Protein AF-A0A938U9H0-F1 (afdb_monomer)

Secondary structure (DSSP, 8-state):
-HHHHHHHHHHHHHHHHHHHHHHHTPPPP-PPP------TT---HHHHHHH-HHHHHHHHGGGSPBPTTS-SS--TTBTT----BHHHHSTHHHHHTTTSGGGT--BPP--GGGHHHHHHHS-GGGSTT-TT-

Foldseek 3Di:
DVVVVVVVVVVVVVVVVVVVVVVVPDDPDDDPQPADDDDPPDPPVVVVCVRVVPVSVVLVCLVAAADPPPDPPQRARHPVRDFAFVCVVPVCQLVVPPPFQSNVGDTRDGGPVCPVVCVVPGDCSVCVVDPVD

pLDDT: mean 90.68, std 9.74, range [57.91, 98.56]

Structure (mmCIF, N/CA/C/O backbone):
data_AF-A0A938U9H0-F1
#
_entry.id   AF-A0A938U9H0-F1
#
loop_
_atom_site.group_PDB
_atom_site.id
_atom_site.type_symbol
_atom_site.label_atom_id
_atom_site.label_alt_id
_atom_site.label_comp_id
_atom_site.label_asym_id
_atom_site.label_entity_id
_atom_site.label_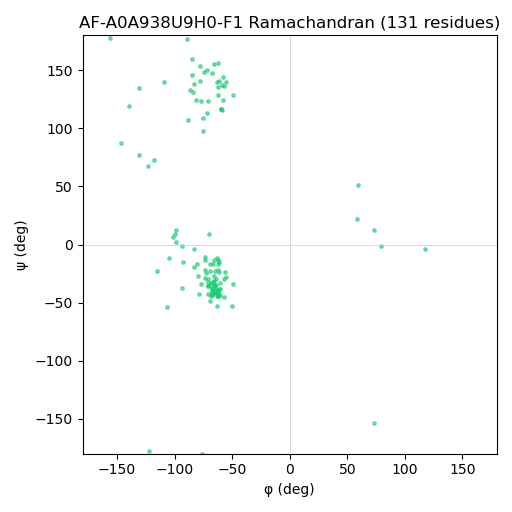seq_id
_atom_site.pdbx_PDB_ins_code
_atom_site.Cartn_x
_atom_site.Cartn_y
_atom_site.Cartn_z
_atom_site.occupancy
_atom_site.B_iso_or_equiv
_atom_site.auth_seq_id
_atom_site.auth_comp_id
_atom_site.auth_asym_id
_atom_site.auth_atom_id
_atom_site.pdbx_PDB_model_num
ATOM 1 N N . MET A 1 1 ? -3.047 19.320 73.720 1.00 57.91 1 MET A N 1
ATOM 2 C CA . MET A 1 1 ? -4.324 18.776 73.197 1.00 57.91 1 MET A CA 1
ATOM 3 C C . MET A 1 1 ? -4.813 19.479 71.927 1.00 57.91 1 MET A C 1
ATOM 5 O O . MET A 1 1 ? -4.917 18.802 70.923 1.00 57.91 1 MET A O 1
ATOM 9 N N . ARG A 1 2 ? -5.035 20.807 71.895 1.00 63.44 2 ARG A N 1
ATOM 10 C CA . ARG A 1 2 ? -5.589 21.520 70.710 1.00 63.44 2 ARG A CA 1
ATOM 11 C C . ARG A 1 2 ? -4.724 21.507 69.426 1.00 63.44 2 ARG A C 1
ATOM 13 O O . ARG A 1 2 ? -5.269 21.589 68.330 1.00 63.44 2 ARG A O 1
ATOM 20 N N . LYS A 1 3 ? -3.388 21.437 69.550 1.00 61.06 3 LYS A N 1
ATOM 21 C CA . LYS A 1 3 ? -2.444 21.400 68.407 1.00 61.06 3 LYS A CA 1
ATOM 22 C C . LYS A 1 3 ? -2.357 20.012 67.756 1.00 61.06 3 LYS A C 1
ATOM 24 O O . LYS A 1 3 ? -2.434 19.924 66.539 1.00 61.06 3 LYS A O 1
ATOM 29 N N . GLU A 1 4 ? -2.305 18.956 68.568 1.00 65.44 4 GLU A N 1
ATOM 30 C CA . GLU A 1 4 ? -2.336 17.545 68.135 1.00 65.44 4 GLU A CA 1
ATOM 31 C C . GLU A 1 4 ? -3.593 17.235 67.306 1.00 65.44 4 GLU A C 1
ATOM 33 O O . GLU A 1 4 ? -3.515 16.668 66.220 1.00 65.44 4 GLU A O 1
ATOM 38 N N . THR A 1 5 ? -4.760 17.707 67.762 1.00 69.00 5 THR A N 1
ATOM 39 C CA . THR A 1 5 ? -6.028 17.550 67.034 1.00 69.00 5 THR A CA 1
ATOM 40 C C . THR A 1 5 ? -6.062 18.327 65.716 1.00 69.00 5 THR A C 1
ATOM 42 O O . THR A 1 5 ? -6.675 17.867 64.764 1.00 69.00 5 THR A O 1
ATOM 45 N N . SER A 1 6 ? -5.389 19.479 65.627 1.00 71.19 6 SER A N 1
ATOM 46 C CA . SER A 1 6 ? -5.310 20.269 64.387 1.00 71.19 6 SER A CA 1
ATOM 47 C C . SER A 1 6 ? -4.424 19.588 63.336 1.00 71.19 6 SER A C 1
ATOM 49 O O . SER A 1 6 ? -4.801 19.491 62.172 1.00 71.19 6 SER A O 1
ATOM 51 N N . ILE A 1 7 ? -3.278 19.046 63.759 1.00 79.94 7 ILE A N 1
ATOM 52 C CA . ILE A 1 7 ? -2.350 18.312 62.884 1.00 79.94 7 ILE A CA 1
ATOM 53 C C . ILE A 1 7 ? -3.016 17.046 62.331 1.00 79.94 7 ILE A C 1
ATOM 55 O O . ILE A 1 7 ? -2.916 16.772 61.136 1.00 79.94 7 ILE A O 1
ATOM 59 N N . LEU A 1 8 ? -3.762 16.319 63.168 1.00 79.25 8 LEU A N 1
ATOM 60 C CA . LEU A 1 8 ? -4.498 15.125 62.750 1.00 79.25 8 LEU A CA 1
ATOM 61 C C . LEU A 1 8 ? -5.614 15.443 61.734 1.00 79.25 8 LEU A C 1
ATOM 63 O O . LEU A 1 8 ? -5.806 14.701 60.770 1.00 79.25 8 LEU A O 1
ATOM 67 N N . VAL A 1 9 ? -6.320 16.567 61.900 1.00 82.50 9 VAL A N 1
ATOM 68 C CA . VAL A 1 9 ? -7.352 17.031 60.951 1.00 82.50 9 VAL A CA 1
ATOM 69 C C . VAL A 1 9 ? -6.740 17.433 59.602 1.00 82.50 9 VAL A C 1
ATOM 71 O O . VAL A 1 9 ? -7.281 17.096 58.552 1.00 82.50 9 VAL A O 1
ATOM 74 N N . TRP A 1 10 ? -5.578 18.088 59.600 1.00 85.88 10 TRP A N 1
ATOM 75 C CA . TRP A 1 10 ? -4.876 18.427 58.356 1.00 85.88 10 TRP A CA 1
ATOM 76 C C . TRP A 1 10 ? -4.331 17.196 57.627 1.00 85.88 10 TRP A C 1
ATOM 78 O O . TRP A 1 10 ? -4.494 17.081 56.414 1.00 85.88 10 TRP A O 1
ATOM 88 N N . LEU A 1 11 ? -3.738 16.246 58.353 1.00 85.94 11 LEU A N 1
ATOM 89 C CA . LEU A 1 11 ? -3.254 14.984 57.783 1.00 85.94 11 LEU A CA 1
ATOM 90 C C . LEU A 1 11 ? -4.382 14.167 57.151 1.00 85.94 11 LEU A C 1
ATOM 92 O O . LEU A 1 11 ? -4.224 13.652 56.046 1.00 85.94 11 LEU A O 1
ATOM 96 N N . THR A 1 12 ? -5.533 14.084 57.819 1.00 83.25 12 THR A N 1
ATOM 97 C CA . THR A 1 12 ? -6.707 13.379 57.286 1.00 83.25 12 THR A CA 1
ATOM 98 C C . THR A 1 12 ? -7.298 14.083 56.065 1.00 83.25 12 THR A C 1
ATOM 100 O O . THR A 1 12 ? -7.649 13.405 55.102 1.00 83.25 12 THR A O 1
ATOM 103 N N . ALA A 1 13 ? -7.326 15.419 56.035 1.00 85.94 13 ALA A N 1
ATOM 104 C CA . ALA A 1 13 ? -7.764 16.179 54.863 1.00 85.94 13 ALA A CA 1
ATOM 105 C C . ALA A 1 13 ? -6.827 16.001 53.653 1.00 85.94 13 ALA A C 1
ATOM 107 O O . ALA A 1 13 ? -7.300 15.829 52.529 1.00 85.94 13 ALA A O 1
ATOM 108 N N . VAL A 1 14 ? -5.507 15.981 53.870 1.00 88.12 14 VAL A N 1
ATOM 109 C CA . VAL A 1 14 ? -4.520 15.735 52.804 1.00 88.12 14 VAL A CA 1
ATOM 110 C C . VAL A 1 14 ? -4.618 14.302 52.278 1.00 88.12 14 VAL A C 1
ATOM 112 O O . VAL A 1 14 ? -4.620 14.101 51.065 1.00 88.12 14 VAL A O 1
ATOM 115 N N . LEU A 1 15 ? -4.760 13.308 53.159 1.00 85.88 15 LEU A N 1
ATOM 116 C CA . LEU A 1 15 ? -4.965 11.910 52.763 1.00 85.88 15 LEU A CA 1
ATOM 117 C C . LEU A 1 15 ? -6.269 11.719 51.977 1.00 85.88 15 LEU A C 1
ATOM 119 O O . LEU A 1 15 ? -6.268 11.039 50.953 1.00 85.88 15 LEU A O 1
ATOM 123 N N . ALA A 1 16 ? -7.360 12.358 52.407 1.00 85.00 16 ALA A N 1
ATOM 124 C CA . ALA A 1 16 ? -8.635 12.324 51.693 1.00 85.00 16 ALA A CA 1
ATOM 125 C C . ALA A 1 16 ? -8.547 13.013 50.319 1.00 85.00 16 ALA A C 1
ATOM 127 O O . ALA A 1 16 ? -9.067 12.490 49.334 1.00 85.00 16 ALA A O 1
ATOM 128 N N . GLY A 1 17 ? -7.844 14.147 50.230 1.00 83.56 17 GLY A N 1
ATOM 129 C CA . GLY A 1 17 ? -7.589 14.841 48.966 1.00 83.56 17 GLY A CA 1
ATOM 130 C C . GLY A 1 17 ? -6.755 14.001 47.996 1.00 83.56 17 GLY A C 1
ATOM 131 O O . GLY A 1 17 ? -7.116 13.870 46.828 1.00 83.56 17 GLY A O 1
ATOM 132 N N . MET A 1 18 ? -5.690 13.361 48.489 1.00 80.44 18 MET A N 1
ATOM 133 C CA . MET A 1 18 ? -4.850 12.460 47.694 1.00 80.44 18 MET A CA 1
ATOM 134 C C . MET A 1 18 ? -5.639 11.237 47.197 1.00 80.44 18 MET A C 1
ATOM 136 O O . MET A 1 18 ? -5.482 10.831 46.050 1.00 80.44 18 MET A O 1
ATOM 140 N N . PHE A 1 19 ? -6.531 10.680 48.022 1.00 81.12 19 PHE A N 1
ATOM 141 C CA . PHE A 1 19 ? -7.391 9.550 47.650 1.00 81.12 19 PHE A CA 1
ATOM 142 C C . PHE A 1 19 ? -8.474 9.923 46.620 1.00 81.12 19 PHE A C 1
ATOM 144 O O . PHE A 1 19 ? -8.794 9.138 45.732 1.00 81.12 19 PHE A O 1
ATOM 151 N N . MET A 1 20 ? -9.019 11.140 46.677 1.00 77.69 20 MET A N 1
ATOM 152 C CA . MET A 1 20 ? -9.947 11.638 45.650 1.00 77.69 20 MET A CA 1
ATOM 153 C C . MET A 1 20 ? -9.251 11.846 44.295 1.00 77.69 20 MET A C 1
ATOM 155 O O . MET A 1 20 ? -9.823 11.536 43.250 1.00 77.69 20 MET A O 1
ATOM 159 N N . LEU A 1 21 ? -7.998 12.313 44.304 1.00 77.56 21 LEU A N 1
ATOM 160 C CA . LEU A 1 21 ? -7.177 12.484 43.101 1.00 77.56 21 LEU A CA 1
ATOM 161 C C . LEU A 1 21 ? -6.859 11.153 42.400 1.00 77.56 21 LEU A C 1
ATOM 163 O O . LEU A 1 21 ? -6.833 11.106 41.171 1.00 77.56 21 LEU A O 1
ATOM 167 N N . THR A 1 22 ? -6.669 10.059 43.145 1.00 71.81 22 THR A N 1
ATOM 168 C CA . THR A 1 22 ? -6.407 8.736 42.547 1.00 71.81 22 THR A CA 1
ATOM 169 C C . THR A 1 22 ? -7.657 8.110 41.922 1.00 71.81 22 THR A C 1
ATOM 171 O O . THR A 1 22 ? -7.543 7.386 40.933 1.00 71.81 22 THR A O 1
ATOM 174 N N . LEU A 1 23 ? -8.853 8.419 42.437 1.00 70.75 23 LEU A N 1
ATOM 175 C CA . LEU A 1 23 ? -10.125 7.972 41.857 1.00 70.75 23 LEU A CA 1
ATOM 176 C C . LEU A 1 23 ? -10.520 8.772 40.605 1.00 70.75 23 LEU A C 1
ATOM 178 O O . LEU A 1 23 ? -11.070 8.194 39.669 1.00 70.75 23 LEU A O 1
ATOM 182 N N . ALA A 1 24 ? -10.203 10.070 40.552 1.00 71.94 24 ALA A N 1
ATOM 183 C CA . ALA A 1 24 ? -10.526 10.934 3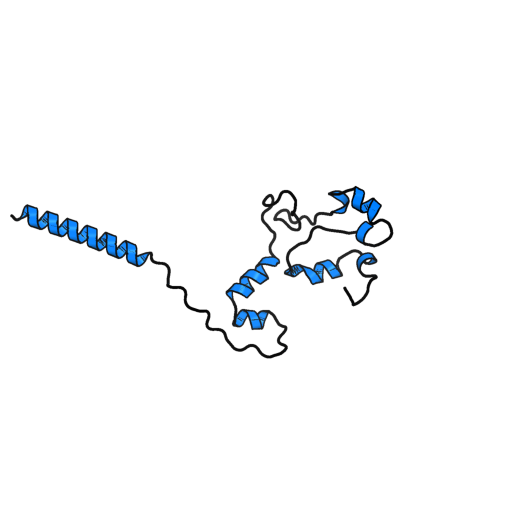9.411 1.00 71.94 24 ALA A CA 1
ATOM 184 C C . ALA A 1 24 ? -9.720 10.612 38.135 1.00 71.94 24 ALA A C 1
ATOM 186 O O . ALA A 1 24 ? -10.170 10.916 37.033 1.00 71.94 24 ALA A O 1
ATOM 187 N N . CYS A 1 25 ? -8.553 9.976 38.273 1.00 75.00 25 CYS A N 1
ATOM 188 C CA . CYS A 1 25 ? -7.691 9.591 37.151 1.00 75.00 25 CYS A CA 1
ATOM 189 C C . CYS A 1 25 ? -7.824 8.117 36.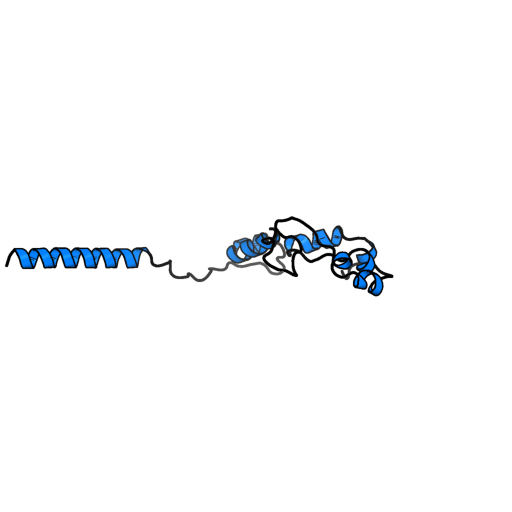733 1.00 75.00 25 CYS A C 1
ATOM 191 O O . CYS A 1 25 ? -7.020 7.646 35.928 1.00 75.00 25 CYS A O 1
ATOM 193 N N . SER A 1 26 ? -8.803 7.365 37.251 1.00 76.12 26 SER A N 1
ATOM 194 C CA . SER A 1 26 ? -9.029 6.005 36.752 1.00 76.12 26 SER A CA 1
ATOM 195 C C . SER A 1 26 ? -9.625 6.054 35.342 1.00 76.12 26 SER A C 1
ATOM 197 O O . SER A 1 26 ? -10.680 6.668 35.161 1.00 76.12 26 SER A O 1
ATOM 199 N N . PRO A 1 27 ? -8.998 5.410 34.338 1.00 77.19 27 PRO A N 1
ATOM 200 C CA . PRO A 1 27 ? -9.601 5.299 33.020 1.00 77.19 27 PRO A CA 1
ATOM 201 C C . PRO A 1 27 ? -10.967 4.605 33.138 1.00 77.19 27 PRO A C 1
ATOM 203 O O . PRO A 1 27 ? -11.131 3.709 33.977 1.00 77.19 27 PRO A O 1
ATOM 206 N N . PRO A 1 28 ? -11.962 5.010 32.327 1.00 78.81 28 PRO A N 1
ATOM 207 C CA . PRO A 1 28 ? -13.268 4.370 32.336 1.00 78.81 28 PRO A CA 1
ATOM 208 C C . PRO A 1 28 ? -13.103 2.868 32.093 1.00 78.81 28 PRO A C 1
ATOM 210 O O . PRO A 1 28 ? -12.265 2.441 31.293 1.00 78.81 28 PRO A O 1
ATOM 213 N N . LYS A 1 29 ? -13.887 2.057 32.812 1.00 79.44 29 LYS A N 1
ATOM 214 C CA . LYS A 1 29 ? -13.866 0.603 32.626 1.00 79.44 29 LYS A CA 1
ATOM 215 C C . LYS A 1 29 ? -14.192 0.291 31.158 1.00 79.44 29 LYS A C 1
ATOM 217 O O . LYS A 1 29 ? -15.120 0.904 30.631 1.00 79.44 29 LYS A O 1
ATOM 222 N N . PRO A 1 30 ? -13.472 -0.638 30.505 1.00 77.12 30 PRO A N 1
ATOM 223 C CA . PRO A 1 30 ? -13.776 -1.019 29.133 1.00 77.12 30 PRO A CA 1
ATOM 224 C C . PRO A 1 30 ? -15.210 -1.547 29.058 1.00 77.12 30 PRO A C 1
ATOM 226 O O . PRO A 1 30 ? -15.528 -2.559 29.684 1.00 77.12 30 PRO A O 1
ATOM 229 N N . GLU A 1 31 ? -16.080 -0.856 28.325 1.00 76.50 31 GLU A N 1
ATOM 230 C CA . GLU A 1 31 ? -17.404 -1.385 28.014 1.00 76.50 31 GLU A CA 1
ATOM 231 C C . GLU A 1 31 ? -17.311 -2.316 26.799 1.00 76.50 31 GLU A C 1
ATOM 233 O O . GLU A 1 31 ? -16.603 -2.002 25.837 1.00 76.50 31 GLU A O 1
ATOM 238 N N . PRO A 1 32 ? -18.004 -3.467 26.813 1.00 70.00 32 PRO A N 1
ATOM 239 C CA . PRO A 1 32 ? -18.080 -4.323 25.641 1.00 70.00 32 PRO A CA 1
ATOM 240 C C . PRO A 1 32 ? -18.772 -3.572 24.499 1.00 70.00 32 PRO A C 1
ATOM 242 O O . PRO A 1 32 ? -19.804 -2.926 24.699 1.00 70.00 32 PRO A O 1
ATOM 245 N N . VAL A 1 33 ? -18.211 -3.674 23.292 1.00 69.62 33 VAL A N 1
ATOM 246 C CA . VAL A 1 33 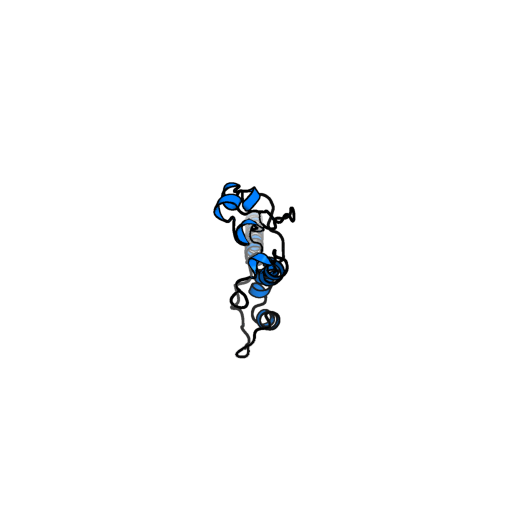? -18.796 -3.071 22.090 1.00 69.62 33 VAL A CA 1
ATOM 247 C C . VAL A 1 33 ? -20.193 -3.658 21.886 1.00 69.62 33 VAL A C 1
ATOM 249 O O . VAL A 1 33 ? -20.346 -4.861 21.678 1.00 69.62 33 VAL A O 1
ATOM 252 N N . LYS A 1 34 ? -21.225 -2.813 21.966 1.00 69.31 34 LYS A N 1
ATOM 253 C CA . LYS A 1 34 ? -22.598 -3.204 21.628 1.00 69.31 34 LYS A CA 1
ATOM 254 C C . LYS A 1 34 ? -22.703 -3.270 20.111 1.00 69.31 34 LYS A C 1
ATOM 256 O O . LYS A 1 34 ? -22.842 -2.243 19.454 1.00 69.31 34 LYS A O 1
ATOM 261 N N . THR A 1 35 ? -22.586 -4.471 19.562 1.00 70.31 35 THR A N 1
ATOM 262 C CA . THR A 1 35 ? -22.654 -4.684 18.119 1.00 70.31 35 THR A CA 1
ATOM 263 C C . THR A 1 35 ? -24.106 -4.640 17.634 1.00 70.31 35 THR A C 1
ATOM 265 O O . THR A 1 35 ? -25.023 -5.113 18.305 1.00 70.31 35 THR A O 1
ATOM 268 N N . GLY A 1 36 ? -24.327 -4.026 16.473 1.00 84.12 36 GLY A N 1
ATOM 269 C CA . GLY A 1 36 ? -25.586 -4.062 15.735 1.00 84.12 36 GLY A CA 1
ATOM 270 C C . GLY A 1 36 ? -25.654 -5.246 14.767 1.00 84.12 36 GLY A C 1
ATOM 271 O O . GLY A 1 36 ? -24.699 -6.008 14.616 1.00 84.12 36 GLY A O 1
ATOM 272 N N . THR A 1 37 ? -26.791 -5.394 14.090 1.00 90.00 37 THR A N 1
ATOM 273 C CA . THR A 1 37 ? -26.985 -6.415 13.052 1.00 90.00 37 THR A CA 1
ATOM 274 C C . THR A 1 37 ? -26.513 -5.897 11.696 1.00 90.00 37 THR A C 1
ATOM 276 O O . THR A 1 37 ? -26.881 -4.798 11.285 1.00 90.00 37 THR A O 1
ATOM 279 N N . ILE A 1 38 ? -25.747 -6.717 10.980 1.00 93.25 38 ILE A N 1
ATOM 280 C CA . ILE A 1 38 ? -25.334 -6.482 9.593 1.00 93.25 38 ILE A CA 1
ATOM 281 C C . ILE A 1 38 ? -26.087 -7.486 8.717 1.00 93.25 38 ILE A C 1
ATOM 283 O O . ILE A 1 38 ? -26.293 -8.626 9.128 1.00 93.25 38 ILE A O 1
ATOM 287 N N . LYS A 1 39 ? -26.555 -7.057 7.542 1.00 95.44 39 LYS A N 1
ATOM 288 C CA . LYS A 1 39 ? -27.277 -7.935 6.613 1.00 95.44 39 LYS A CA 1
ATOM 289 C C . LYS A 1 39 ? -26.314 -8.900 5.920 1.00 95.44 39 LYS A C 1
ATOM 291 O O . LYS A 1 39 ? -25.184 -8.526 5.607 1.00 95.44 39 LYS A O 1
ATOM 296 N N . ASP A 1 40 ? -26.798 -10.095 5.604 1.00 96.31 40 ASP A N 1
ATOM 297 C CA . ASP A 1 40 ? -26.057 -11.046 4.776 1.00 96.31 40 ASP A CA 1
ATOM 298 C C . ASP A 1 40 ? -25.731 -10.433 3.406 1.00 96.31 40 ASP A C 1
ATOM 300 O O . ASP A 1 40 ? -26.565 -9.761 2.793 1.00 96.31 40 ASP A O 1
ATOM 304 N N . GLY A 1 41 ? -24.502 -10.656 2.934 1.00 96.88 41 GLY A N 1
ATOM 305 C CA . GLY A 1 41 ? -24.015 -10.113 1.663 1.00 96.88 41 GLY A CA 1
ATOM 306 C C . GLY A 1 41 ? -23.715 -8.610 1.672 1.00 96.88 41 GLY A C 1
ATOM 307 O O . GLY A 1 41 ? -23.530 -8.028 0.606 1.00 96.88 41 GLY A O 1
ATOM 308 N N . GLU A 1 42 ? -23.670 -7.958 2.839 1.00 97.12 42 GLU A N 1
ATOM 309 C CA . GLU A 1 42 ? -23.316 -6.542 2.919 1.00 97.12 42 GLU A CA 1
ATOM 310 C C . GLU A 1 42 ? -21.824 -6.315 2.648 1.00 97.12 42 GLU A C 1
ATOM 312 O O . GLU A 1 42 ? -20.973 -6.680 3.458 1.00 97.12 42 GLU A O 1
ATOM 317 N N . MET A 1 43 ? -21.514 -5.658 1.531 1.00 96.69 43 MET A N 1
ATOM 318 C CA . MET A 1 43 ? -20.136 -5.402 1.095 1.00 96.69 43 MET A CA 1
ATOM 319 C C . MET A 1 43 ? -19.692 -3.952 1.310 1.00 96.69 43 MET A C 1
ATOM 321 O O . MET A 1 43 ? -18.505 -3.675 1.172 1.00 96.69 43 MET A O 1
ATOM 325 N N . ASP A 1 44 ? -20.606 -3.027 1.632 1.00 96.94 44 ASP A N 1
ATOM 326 C CA . ASP A 1 44 ? -20.266 -1.619 1.868 1.00 96.94 44 ASP A CA 1
ATOM 327 C C . ASP A 1 44 ? -19.589 -1.442 3.242 1.00 96.94 44 ASP A C 1
ATOM 329 O O . ASP A 1 44 ? -20.274 -1.516 4.273 1.00 96.94 44 ASP A O 1
ATOM 333 N N . PRO A 1 45 ? -18.272 -1.147 3.303 1.00 96.38 45 PRO A N 1
ATOM 334 C CA . PRO A 1 45 ? -17.549 -1.030 4.566 1.00 96.38 45 PRO A CA 1
ATOM 335 C C . PRO A 1 45 ? -18.095 0.080 5.472 1.00 96.38 45 PRO A C 1
ATOM 337 O O . PRO A 1 45 ? -17.938 0.005 6.690 1.00 96.38 45 PRO A O 1
ATOM 340 N N . ALA A 1 46 ? -18.768 1.097 4.918 1.00 96.25 46 ALA A N 1
ATOM 341 C CA . ALA A 1 46 ? -19.341 2.178 5.713 1.00 96.25 46 ALA A CA 1
ATOM 342 C C . ALA A 1 46 ? -20.466 1.683 6.633 1.00 96.25 46 ALA A C 1
ATOM 344 O O . ALA A 1 46 ? -20.582 2.158 7.763 1.00 96.25 46 ALA A O 1
ATOM 345 N N . LYS A 1 47 ? -21.262 0.699 6.193 1.00 95.94 47 LYS A N 1
ATOM 346 C CA . LYS A 1 47 ? -22.301 0.078 7.032 1.00 95.94 47 LYS A CA 1
ATOM 347 C C . LYS A 1 47 ? -21.700 -0.797 8.124 1.00 95.94 47 LYS A C 1
ATOM 349 O O . LYS A 1 47 ? -22.191 -0.783 9.248 1.00 95.94 47 LYS A O 1
ATOM 354 N N . TRP A 1 48 ? -20.594 -1.481 7.835 1.00 95.31 48 TRP A N 1
ATOM 355 C CA . TRP A 1 48 ? -19.817 -2.181 8.862 1.00 95.31 48 TRP A CA 1
ATOM 356 C C . TRP A 1 48 ? -19.257 -1.202 9.898 1.00 95.31 48 TRP A C 1
ATOM 358 O O . TRP A 1 48 ? -19.338 -1.463 11.095 1.00 95.31 48 TRP A O 1
ATOM 368 N N . GLY A 1 49 ? -18.778 -0.034 9.464 1.00 94.62 49 GLY A N 1
ATOM 369 C CA . GLY A 1 49 ? -18.264 1.015 10.347 1.00 94.62 49 GLY A CA 1
ATOM 370 C C . GLY A 1 49 ? -19.299 1.684 11.250 1.00 94.62 49 GLY A C 1
ATOM 371 O O . GLY A 1 49 ? -18.920 2.289 12.248 1.00 94.62 49 GLY A O 1
ATOM 372 N N . GLN A 1 50 ? -20.595 1.548 10.961 1.00 92.56 50 GLN A N 1
ATOM 373 C CA . GLN A 1 50 ? -21.655 1.964 11.889 1.00 92.56 50 GLN A CA 1
ATOM 374 C C . GLN A 1 50 ? -21.740 1.034 13.108 1.00 92.56 50 GLN A C 1
ATOM 376 O O . GLN A 1 50 ? -22.123 1.475 14.188 1.00 92.56 50 GLN A O 1
ATOM 381 N N . VAL A 1 51 ? -21.377 -0.243 12.938 1.00 93.50 51 VAL A N 1
ATOM 382 C CA . VAL A 1 51 ? -21.379 -1.261 13.999 1.00 93.50 51 VAL A CA 1
ATOM 383 C C . VAL A 1 51 ? -20.013 -1.375 14.685 1.00 93.50 51 VAL A C 1
ATOM 385 O O . VAL A 1 51 ? -19.951 -1.549 15.901 1.00 93.50 51 VAL A O 1
ATOM 388 N N . TYR A 1 52 ? -18.933 -1.243 13.914 1.00 92.94 52 TYR A N 1
ATOM 389 C CA . TYR A 1 52 ? -17.539 -1.388 14.344 1.00 92.94 52 TYR A CA 1
ATOM 390 C C . TYR A 1 52 ? -16.731 -0.114 14.038 1.00 92.94 52 TYR A C 1
ATOM 392 O O . TYR A 1 52 ? -15.873 -0.110 13.148 1.00 92.94 52 TYR A O 1
ATOM 400 N N . PRO A 1 53 ? -17.025 1.013 14.713 1.00 92.31 53 PRO A N 1
ATOM 401 C CA . PRO A 1 53 ? -16.445 2.306 14.358 1.00 92.31 53 PRO A CA 1
ATOM 402 C C . PRO A 1 53 ? -14.931 2.367 14.583 1.00 92.31 53 PRO A C 1
ATOM 404 O O . PRO A 1 53 ? -14.221 2.954 13.769 1.00 92.31 53 PRO A O 1
ATOM 407 N N . LEU A 1 54 ? -14.414 1.730 15.640 1.00 93.12 54 LEU A N 1
ATOM 408 C CA . LEU A 1 54 ? -12.982 1.753 15.954 1.00 93.12 54 LEU A CA 1
ATOM 409 C C . LEU A 1 54 ? -12.170 0.985 14.906 1.00 93.12 54 LEU A C 1
ATOM 411 O O . LEU A 1 54 ? -11.134 1.460 14.441 1.00 93.12 54 LEU A O 1
ATOM 415 N N . GLU A 1 55 ? -12.650 -0.187 14.506 1.00 94.81 55 GLU A N 1
ATOM 416 C CA . GLU A 1 55 ? -12.040 -1.026 13.480 1.00 94.81 55 GLU A CA 1
ATOM 417 C C . GLU A 1 55 ? -12.111 -0.341 12.115 1.00 94.81 55 GLU A C 1
ATOM 419 O O . GLU A 1 55 ? -11.119 -0.312 11.386 1.00 94.81 55 GLU A O 1
ATOM 424 N N . TYR A 1 56 ? -13.253 0.270 11.791 1.00 96.19 56 TYR A N 1
ATOM 425 C CA . TYR A 1 56 ? -13.428 1.029 10.558 1.00 96.19 56 TYR A CA 1
ATOM 426 C C . TYR A 1 56 ? -12.506 2.248 10.488 1.00 96.19 56 TYR A C 1
ATOM 428 O O . TYR A 1 56 ? -11.905 2.512 9.445 1.00 96.19 56 TYR A O 1
ATOM 436 N N . ASP A 1 57 ? -12.328 2.966 11.595 1.00 97.00 57 ASP A N 1
ATOM 437 C CA . ASP A 1 57 ? -11.371 4.065 11.674 1.00 97.00 57 ASP A CA 1
ATOM 438 C C . ASP A 1 57 ? -9.937 3.575 11.463 1.00 97.00 57 ASP A C 1
ATOM 440 O O . ASP A 1 57 ? -9.212 4.150 10.650 1.00 97.00 57 ASP A O 1
ATOM 444 N N . ARG A 1 58 ? -9.541 2.463 12.095 1.00 97.25 58 ARG A N 1
ATOM 445 C CA . ARG A 1 58 ? -8.217 1.856 11.877 1.00 97.25 58 ARG A CA 1
ATOM 446 C C . ARG A 1 58 ? -8.015 1.374 10.444 1.00 97.25 58 ARG A C 1
ATOM 448 O O . ARG A 1 58 ? -6.939 1.579 9.888 1.00 97.25 58 ARG A O 1
ATOM 455 N N . TRP A 1 59 ? -9.033 0.785 9.826 1.00 98.06 59 TRP A N 1
ATOM 456 C CA . TRP A 1 59 ? -8.986 0.383 8.422 1.00 98.06 59 TRP A CA 1
ATOM 457 C C . TRP A 1 59 ? -8.808 1.593 7.492 1.00 98.06 59 TRP A C 1
ATOM 459 O O . TRP A 1 59 ? -7.944 1.570 6.611 1.00 98.06 59 TRP A O 1
ATOM 469 N N . LYS A 1 60 ? -9.542 2.692 7.727 1.00 98.00 60 LYS A N 1
ATOM 470 C CA . LYS A 1 60 ? -9.409 3.934 6.944 1.00 98.00 60 LYS A CA 1
ATOM 471 C C . LYS A 1 60 ? -8.011 4.541 7.028 1.00 98.00 60 LYS A C 1
ATOM 473 O O . LYS A 1 60 ? -7.567 5.117 6.040 1.00 98.00 60 LYS A O 1
ATOM 478 N N . MET A 1 61 ? -7.312 4.403 8.157 1.00 97.56 61 MET A N 1
ATOM 479 C CA . MET A 1 61 ? -5.936 4.904 8.314 1.00 97.56 61 MET A CA 1
ATOM 480 C C . MET A 1 61 ? -4.939 4.242 7.349 1.00 97.56 61 MET A C 1
ATOM 482 O O . MET A 1 61 ? -3.846 4.761 7.157 1.00 97.56 61 MET A O 1
ATOM 486 N N . THR A 1 62 ? -5.291 3.13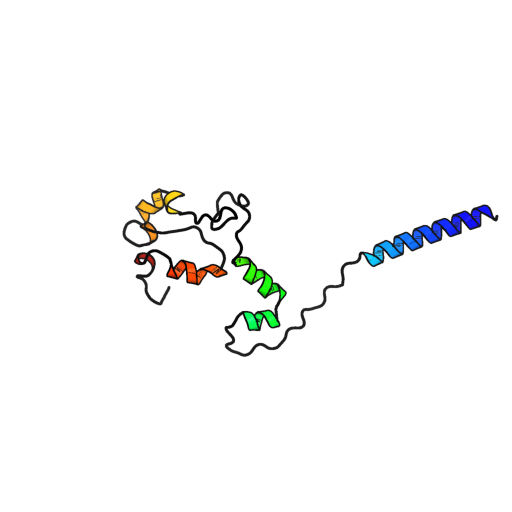3 6.684 1.00 97.12 62 THR A N 1
ATOM 487 C CA . THR A 1 62 ? -4.429 2.531 5.647 1.00 97.12 62 THR A CA 1
ATOM 488 C C . THR A 1 62 ? -4.251 3.412 4.406 1.00 97.12 62 THR A C 1
ATOM 490 O O . THR A 1 62 ? -3.358 3.150 3.603 1.00 97.12 62 THR A O 1
ATOM 493 N N . LYS A 1 63 ? -5.061 4.464 4.241 1.00 96.94 63 LYS A N 1
ATOM 494 C CA . LYS A 1 63 ? -4.848 5.487 3.208 1.00 96.94 63 LYS A CA 1
ATOM 495 C C . LYS A 1 63 ? -3.684 6.429 3.537 1.00 96.94 63 LYS A C 1
ATOM 497 O O . LYS A 1 63 ? -3.164 7.087 2.638 1.00 96.94 63 LYS A O 1
ATOM 502 N N . ASP A 1 64 ? -3.313 6.531 4.810 1.00 96.75 64 ASP A N 1
ATOM 503 C CA . ASP A 1 64 ? -2.344 7.510 5.283 1.00 96.75 64 ASP A CA 1
ATOM 504 C C . ASP A 1 64 ? -0.911 6.972 5.106 1.00 96.75 64 ASP A C 1
ATOM 506 O O . ASP A 1 64 ? -0.674 5.764 5.229 1.00 96.75 64 ASP A O 1
ATOM 510 N N . PRO A 1 65 ? 0.069 7.841 4.804 1.00 96.75 65 PRO A N 1
ATOM 511 C CA . PRO A 1 65 ? 1.459 7.426 4.674 1.00 96.75 65 PRO A CA 1
ATOM 512 C C . PRO A 1 65 ? 2.047 6.983 6.019 1.00 96.75 65 PRO A C 1
ATOM 514 O O . PRO A 1 65 ? 1.727 7.533 7.077 1.00 96.75 65 PRO A O 1
ATOM 517 N N . LYS A 1 66 ? 2.967 6.017 5.978 1.00 94.69 66 LYS A N 1
ATOM 518 C CA . LYS A 1 66 ? 3.694 5.563 7.176 1.00 94.69 66 LYS A CA 1
ATOM 519 C C . LYS A 1 66 ? 4.805 6.554 7.543 1.00 94.69 66 LYS A C 1
ATOM 521 O O . LYS A 1 66 ? 5.348 7.204 6.655 1.00 94.69 66 LYS A O 1
ATOM 526 N N . PRO A 1 67 ? 5.218 6.656 8.815 1.00 95.56 67 PRO A N 1
ATOM 527 C CA . PRO A 1 67 ? 6.352 7.500 9.185 1.00 95.56 67 PRO A CA 1
ATOM 528 C C . PRO A 1 67 ? 7.632 7.096 8.438 1.00 95.56 67 PRO A C 1
ATOM 530 O O . PRO A 1 67 ? 8.066 5.945 8.523 1.00 95.56 67 PRO A O 1
ATOM 533 N N . ALA A 1 68 ? 8.256 8.047 7.737 1.00 95.19 68 ALA A N 1
ATOM 534 C CA . ALA A 1 68 ? 9.522 7.803 7.054 1.00 95.19 68 ALA A CA 1
ATOM 535 C C . ALA A 1 68 ? 10.628 7.404 8.040 1.00 95.19 68 ALA A C 1
ATOM 537 O O . ALA A 1 68 ? 10.738 7.944 9.142 1.00 95.19 68 ALA A O 1
ATOM 538 N N . GLY A 1 69 ? 11.461 6.446 7.632 1.00 93.88 69 GLY A N 1
ATOM 539 C CA . GLY A 1 69 ? 12.581 5.956 8.441 1.00 93.88 69 GLY A CA 1
ATOM 540 C C . GLY A 1 69 ? 12.191 4.969 9.546 1.00 93.88 69 GLY A C 1
ATOM 541 O O . GLY A 1 69 ? 13.080 4.433 10.204 1.00 93.88 69 GLY A O 1
ATOM 542 N N . ALA A 1 70 ? 10.900 4.654 9.715 1.00 94.19 70 ALA A N 1
ATOM 543 C CA . ALA A 1 70 ? 10.449 3.624 10.655 1.00 94.19 70 ALA A CA 1
ATOM 544 C C . ALA A 1 70 ? 10.917 2.211 10.260 1.00 94.19 70 ALA A C 1
ATOM 546 O O . ALA A 1 70 ? 11.093 1.344 11.114 1.00 94.19 70 ALA A O 1
ATOM 547 N N . SER A 1 71 ? 11.144 1.971 8.965 1.00 94.88 71 SER A N 1
ATOM 548 C CA . SER A 1 71 ? 11.741 0.738 8.459 1.00 94.88 71 SER A CA 1
ATOM 549 C C . SER A 1 71 ? 12.873 1.043 7.490 1.00 94.88 71 SER A C 1
ATOM 551 O O . SER A 1 71 ? 12.719 1.827 6.557 1.00 94.88 71 SER A O 1
ATOM 553 N N . ARG A 1 72 ? 14.001 0.343 7.653 1.00 93.50 72 ARG A N 1
ATOM 554 C CA . ARG A 1 72 ? 15.108 0.388 6.687 1.00 93.50 72 ARG A CA 1
ATOM 555 C C . ARG A 1 72 ? 14.721 -0.212 5.331 1.00 93.50 72 ARG A C 1
ATOM 557 O O . ARG A 1 72 ? 15.250 0.216 4.310 1.00 93.50 72 ARG A O 1
ATOM 564 N N . TYR A 1 73 ? 13.829 -1.204 5.327 1.00 94.00 73 TYR A N 1
ATOM 565 C CA . TYR A 1 73 ? 13.575 -2.058 4.163 1.00 94.00 73 TYR A CA 1
ATOM 566 C C . TYR A 1 73 ? 12.164 -1.922 3.580 1.00 94.00 73 TYR A C 1
ATOM 568 O O . TYR A 1 73 ? 11.968 -2.258 2.420 1.00 94.00 73 TYR A O 1
ATOM 576 N N . LYS A 1 74 ? 11.174 -1.462 4.358 1.00 94.88 74 LYS A N 1
ATOM 577 C CA . LYS A 1 74 ? 9.754 -1.428 3.958 1.00 94.88 74 LYS A CA 1
ATOM 578 C C . LYS A 1 74 ? 9.200 -0.012 3.916 1.00 94.88 74 LYS A C 1
ATOM 580 O O . LYS A 1 74 ? 8.396 0.373 4.759 1.00 94.88 74 LYS A O 1
ATOM 585 N N . ARG A 1 75 ? 9.638 0.722 2.892 1.00 93.94 75 ARG A N 1
ATOM 586 C CA . ARG A 1 75 ? 9.442 2.172 2.724 1.00 93.94 75 ARG A CA 1
ATOM 587 C C . ARG A 1 75 ? 8.326 2.561 1.748 1.00 93.94 75 ARG A C 1
ATOM 589 O O . ARG A 1 75 ? 8.202 3.724 1.392 1.00 93.94 75 ARG A O 1
ATOM 596 N N . GLY A 1 76 ? 7.549 1.595 1.249 1.00 92.00 76 GLY A N 1
ATOM 597 C CA . GLY A 1 76 ? 6.472 1.880 0.295 1.00 92.00 76 GLY A CA 1
ATOM 598 C C . GLY A 1 76 ? 5.444 2.841 0.890 1.00 92.00 76 GLY A C 1
ATOM 599 O O . GLY A 1 76 ? 4.793 2.477 1.874 1.00 92.00 76 GLY A O 1
ATOM 600 N N . TYR A 1 77 ? 5.309 4.030 0.289 1.00 94.81 77 TYR A N 1
ATOM 601 C CA . TYR A 1 77 ? 4.368 5.078 0.694 1.00 94.81 77 TYR A CA 1
ATOM 602 C C . TYR A 1 77 ? 4.571 5.569 2.138 1.00 94.81 77 TYR A C 1
ATOM 604 O O . TYR A 1 77 ? 3.649 5.605 2.961 1.00 94.81 77 TYR A O 1
ATOM 612 N N . ASP A 1 78 ? 5.813 5.930 2.451 1.00 96.06 78 ASP A N 1
ATOM 613 C CA . ASP A 1 78 ? 6.146 6.648 3.677 1.00 96.06 78 ASP A CA 1
ATOM 614 C C . ASP A 1 78 ? 5.742 8.138 3.564 1.00 96.06 78 ASP A C 1
ATOM 616 O O . ASP A 1 78 ? 5.209 8.595 2.552 1.00 96.06 78 ASP A O 1
ATOM 620 N N . THR A 1 79 ? 5.980 8.944 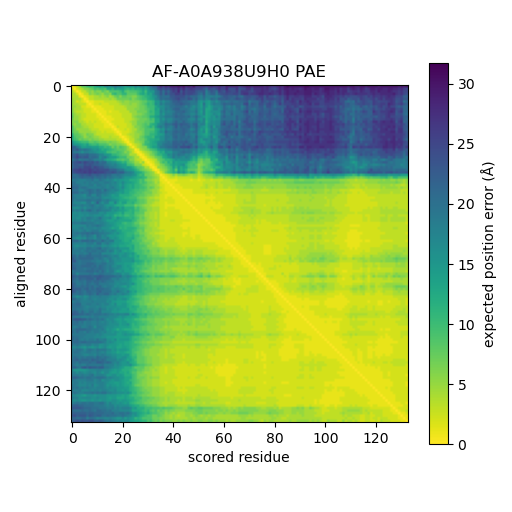4.604 1.00 96.38 79 THR A N 1
ATOM 621 C CA . THR A 1 79 ? 5.672 10.388 4.618 1.00 96.38 79 THR A CA 1
ATOM 622 C C . THR A 1 79 ? 6.452 11.197 3.575 1.00 96.38 79 THR A C 1
ATOM 624 O O . THR A 1 79 ? 6.108 12.352 3.332 1.00 96.38 79 THR A O 1
ATOM 627 N N . ASP A 1 80 ? 7.466 10.604 2.937 1.00 93.00 80 ASP A N 1
ATOM 628 C CA . ASP A 1 80 ? 8.132 11.146 1.744 1.00 93.00 80 ASP A CA 1
ATOM 629 C C . ASP A 1 80 ? 7.273 11.035 0.466 1.00 93.00 80 ASP A C 1
ATOM 631 O O . ASP A 1 80 ? 7.592 11.661 -0.543 1.00 93.00 80 ASP A O 1
ATOM 635 N N . LYS A 1 81 ? 6.163 10.285 0.530 1.00 89.50 81 LYS A N 1
ATOM 636 C CA . LYS A 1 81 ? 5.201 10.006 -0.545 1.00 89.50 81 LYS A CA 1
ATOM 637 C C . LYS A 1 81 ? 5.825 9.341 -1.772 1.00 89.50 81 LYS A C 1
ATOM 639 O O . LYS A 1 81 ? 5.248 9.394 -2.857 1.00 89.50 81 LYS A O 1
ATOM 644 N N . VAL A 1 82 ? 6.979 8.698 -1.608 1.00 92.00 82 VAL A N 1
ATOM 645 C CA . VAL A 1 82 ? 7.667 8.008 -2.697 1.00 92.00 82 VAL A CA 1
ATOM 646 C C . VAL A 1 82 ? 7.084 6.605 -2.868 1.00 92.00 82 VAL A C 1
ATOM 648 O O . VAL A 1 82 ? 6.947 5.834 -1.911 1.00 92.00 82 VAL A O 1
ATOM 651 N N . ILE A 1 83 ? 6.768 6.253 -4.114 1.00 93.25 83 ILE A N 1
ATOM 652 C CA . ILE A 1 83 ? 6.525 4.868 -4.518 1.00 93.25 83 ILE A CA 1
ATOM 653 C C . ILE A 1 83 ? 7.873 4.282 -4.924 1.00 93.25 83 ILE A C 1
ATOM 655 O O . ILE A 1 83 ? 8.462 4.670 -5.929 1.00 93.25 83 ILE A O 1
ATOM 659 N N . TYR A 1 84 ? 8.409 3.405 -4.081 1.00 95.94 84 TYR A N 1
ATOM 660 C CA . TYR A 1 84 ? 9.724 2.820 -4.304 1.00 95.94 84 TYR A CA 1
ATOM 661 C C . TYR A 1 84 ? 9.641 1.658 -5.287 1.00 95.94 84 TYR A C 1
ATOM 663 O O . TYR A 1 84 ? 8.944 0.68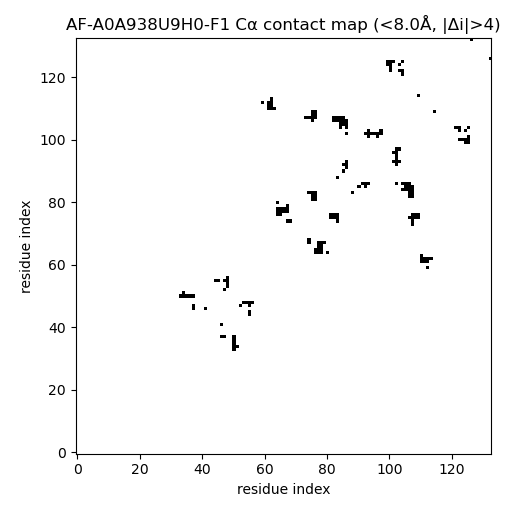1 -5.028 1.00 95.94 84 TYR A O 1
ATOM 671 N N . ASP A 1 85 ? 10.419 1.733 -6.359 1.00 97.31 85 ASP A N 1
ATOM 672 C CA . ASP A 1 85 ? 10.595 0.637 -7.305 1.00 97.31 85 ASP A CA 1
ATOM 673 C C . ASP A 1 85 ? 11.545 -0.437 -6.735 1.00 97.31 85 ASP A C 1
ATOM 675 O O . ASP A 1 85 ? 12.696 -0.154 -6.376 1.00 97.31 85 ASP A O 1
ATOM 679 N N . LYS A 1 86 ? 11.079 -1.691 -6.656 1.00 97.94 86 LYS A N 1
ATOM 680 C CA . LYS A 1 86 ? 11.910 -2.804 -6.174 1.00 97.94 86 LYS A CA 1
ATOM 681 C C . LYS A 1 86 ? 12.971 -3.211 -7.183 1.00 97.94 86 LYS A C 1
ATOM 683 O O . LYS A 1 86 ? 13.980 -3.774 -6.758 1.00 97.94 86 LYS A O 1
ATOM 688 N N . LEU A 1 87 ? 12.774 -2.947 -8.476 1.00 98.06 87 LEU A N 1
ATOM 689 C CA . LEU A 1 87 ? 13.769 -3.247 -9.504 1.00 98.06 87 LEU A CA 1
ATOM 690 C C . LEU A 1 87 ? 15.018 -2.384 -9.290 1.00 98.06 87 LEU A C 1
ATOM 692 O O . LEU A 1 87 ? 16.127 -2.904 -9.296 1.00 98.06 87 LEU A O 1
ATOM 696 N N . SER A 1 88 ? 14.845 -1.109 -8.946 1.00 96.62 88 SER A N 1
ATOM 697 C CA . SER A 1 88 ? 15.928 -0.196 -8.563 1.00 96.62 88 SER A CA 1
ATOM 698 C C . SER A 1 88 ? 16.582 -0.570 -7.226 1.00 96.62 88 SER A C 1
ATOM 700 O O . SER A 1 88 ? 17.801 -0.487 -7.080 1.00 96.62 88 SER A O 1
ATOM 702 N N . GLN A 1 89 ? 15.796 -0.998 -6.231 1.00 95.69 89 GLN A N 1
ATOM 703 C CA . GLN A 1 89 ? 16.332 -1.417 -4.925 1.00 95.69 89 GLN A CA 1
ATOM 704 C C . GLN A 1 89 ? 17.088 -2.748 -4.989 1.00 95.69 89 GLN A C 1
ATOM 706 O O . GLN A 1 89 ? 18.031 -2.967 -4.228 1.00 95.69 89 GLN A O 1
ATOM 711 N N . THR A 1 90 ? 16.662 -3.638 -5.883 1.00 96.62 90 THR A N 1
ATOM 712 C CA . THR A 1 90 ? 17.207 -4.984 -6.056 1.00 96.62 90 THR A CA 1
ATOM 713 C C . THR A 1 90 ? 17.495 -5.229 -7.544 1.00 96.62 90 THR A C 1
ATOM 715 O O . THR A 1 90 ? 16.734 -5.938 -8.206 1.00 96.62 90 THR A O 1
ATOM 718 N N . PRO A 1 91 ? 18.603 -4.679 -8.087 1.00 96.19 91 PRO A N 1
ATOM 719 C CA . PRO A 1 91 ? 18.830 -4.578 -9.537 1.00 96.19 91 PRO A CA 1
ATOM 720 C C . PRO A 1 91 ? 18.783 -5.895 -10.314 1.00 96.19 91 PRO A C 1
ATOM 722 O O . PRO A 1 91 ? 18.385 -5.926 -11.476 1.00 96.19 91 PRO A O 1
ATOM 725 N N . TYR A 1 92 ? 19.145 -7.011 -9.680 1.00 97.44 92 TYR A N 1
ATOM 726 C CA . TYR A 1 92 ? 19.091 -8.322 -10.326 1.00 97.44 92 TYR A CA 1
ATOM 727 C C . TYR A 1 92 ? 17.655 -8.818 -10.581 1.00 97.44 92 TYR A C 1
ATOM 729 O O . TYR A 1 92 ? 17.478 -9.710 -11.407 1.00 97.44 92 TYR A O 1
ATOM 737 N N . LEU A 1 93 ? 16.623 -8.253 -9.936 1.00 98.19 93 LEU A N 1
ATOM 738 C CA . LEU A 1 93 ? 15.225 -8.603 -10.219 1.00 98.19 93 LEU A CA 1
ATOM 739 C C . LEU A 1 93 ? 14.811 -8.205 -11.635 1.00 98.19 93 LEU A C 1
ATOM 741 O O . LEU A 1 93 ? 14.079 -8.957 -12.267 1.00 98.19 93 LEU A O 1
ATOM 745 N N . ALA A 1 94 ? 15.316 -7.083 -12.156 1.00 97.31 94 ALA A N 1
ATOM 746 C CA . ALA A 1 94 ? 15.036 -6.670 -13.531 1.00 97.31 94 ALA A CA 1
ATOM 747 C C . ALA A 1 94 ? 15.541 -7.712 -14.541 1.00 97.31 94 ALA A C 1
ATOM 749 O O . ALA A 1 94 ? 14.858 -8.021 -15.512 1.00 97.31 94 ALA A O 1
ATOM 750 N N . LEU A 1 95 ? 16.709 -8.311 -14.270 1.00 97.94 95 LEU A N 1
ATOM 751 C CA . LEU A 1 95 ? 17.255 -9.397 -15.081 1.00 97.94 95 LEU A CA 1
ATOM 752 C C . LEU A 1 95 ? 16.436 -10.686 -14.929 1.00 97.94 95 LEU A C 1
ATOM 754 O O . LEU A 1 95 ? 16.071 -11.300 -15.927 1.00 97.94 95 LEU A O 1
ATOM 758 N N . LEU A 1 96 ? 16.142 -11.101 -13.692 1.00 98.56 96 LEU A N 1
ATOM 759 C CA . LEU A 1 96 ? 15.430 -12.357 -13.419 1.00 98.56 96 LEU A CA 1
ATOM 760 C C . LEU A 1 96 ? 13.977 -12.342 -13.904 1.00 98.56 96 LEU A C 1
ATOM 762 O O . LEU A 1 96 ? 13.449 -13.383 -14.285 1.00 98.56 96 LEU A O 1
ATOM 766 N N . TYR A 1 97 ? 13.327 -11.181 -13.876 1.00 98.44 97 TYR A N 1
ATOM 767 C CA . TYR A 1 97 ? 11.947 -11.002 -14.322 1.00 98.44 97 TYR A CA 1
ATOM 768 C C . TYR A 1 97 ? 11.852 -10.438 -15.735 1.00 98.44 97 TYR A C 1
ATOM 770 O O . TYR A 1 97 ? 10.775 -10.032 -16.162 1.00 98.44 97 TYR A O 1
ATOM 778 N N . HIS A 1 98 ? 12.946 -10.413 -16.487 1.00 97.75 98 HIS A N 1
ATOM 779 C CA . HIS A 1 98 ? 12.886 -10.014 -17.880 1.00 97.75 98 HIS A CA 1
ATOM 780 C C . HIS A 1 98 ? 11.991 -10.981 -18.679 1.00 97.75 98 HIS A C 1
ATOM 782 O O . HIS A 1 98 ? 12.186 -12.195 -18.642 1.00 97.75 98 HIS A O 1
ATOM 788 N N . GLY A 1 99 ? 11.028 -10.438 -19.431 1.00 97.12 99 GLY A N 1
ATOM 789 C CA . GLY A 1 99 ? 10.122 -11.209 -20.298 1.00 97.12 99 GLY A CA 1
ATOM 790 C C . GLY A 1 99 ? 8.634 -11.136 -19.937 1.00 97.12 99 GLY A C 1
ATOM 791 O O . GLY A 1 99 ? 7.810 -11.667 -20.674 1.00 97.12 99 GLY A O 1
ATOM 792 N N . TRP A 1 100 ? 8.272 -10.464 -18.843 1.00 97.19 100 TRP A N 1
ATOM 793 C CA . TRP A 1 100 ? 6.882 -10.193 -18.441 1.00 97.19 100 TRP A CA 1
ATOM 794 C C . TRP A 1 100 ? 6.814 -8.962 -17.526 1.00 97.19 100 TRP A C 1
ATOM 796 O O . TRP A 1 100 ? 7.849 -8.397 -17.167 1.00 97.19 100 TRP A O 1
ATOM 806 N N . GLY A 1 101 ? 5.611 -8.549 -17.116 1.00 97.88 101 GLY A N 1
ATOM 807 C CA . GLY A 1 101 ? 5.428 -7.247 -16.472 1.00 97.88 101 GLY A CA 1
ATOM 808 C C . GLY A 1 101 ? 6.154 -7.031 -15.147 1.00 97.88 101 GLY A C 1
ATOM 809 O O . GLY A 1 101 ? 6.430 -5.889 -14.791 1.00 97.88 101 GLY A O 1
ATOM 810 N N . PHE A 1 102 ? 6.527 -8.089 -14.418 1.00 98.25 102 PHE A N 1
ATOM 811 C CA . PHE A 1 102 ? 7.331 -7.930 -13.197 1.00 98.25 102 PHE A CA 1
ATOM 812 C C . PHE A 1 102 ? 8.731 -7.364 -13.467 1.00 98.25 102 PHE A C 1
ATOM 814 O O . PHE A 1 102 ? 9.323 -6.802 -12.552 1.00 98.25 102 PHE A O 1
ATOM 821 N N . GLY A 1 103 ? 9.260 -7.507 -14.686 1.00 97.75 103 GLY A N 1
ATOM 822 C CA . GLY A 1 103 ? 10.517 -6.882 -15.104 1.00 97.75 103 GLY A CA 1
ATOM 823 C C . GLY A 1 103 ? 10.367 -5.431 -15.569 1.00 97.75 103 GLY A C 1
ATOM 824 O O . GLY A 1 103 ? 11.374 -4.812 -15.894 1.00 97.75 103 GLY A O 1
ATOM 825 N N . ILE A 1 104 ? 9.137 -4.905 -15.620 1.00 97.75 104 ILE A N 1
ATOM 826 C CA . ILE A 1 104 ? 8.825 -3.533 -16.043 1.00 97.75 104 ILE A CA 1
ATOM 827 C C . ILE A 1 104 ? 8.445 -2.692 -14.828 1.00 97.75 104 ILE A C 1
ATOM 829 O O . ILE A 1 104 ? 9.069 -1.666 -14.574 1.00 97.75 104 ILE A O 1
ATOM 833 N N . GLU A 1 105 ? 7.469 -3.152 -14.044 1.00 98.25 105 GLU A N 1
ATOM 834 C CA . GLU A 1 105 ? 7.024 -2.433 -12.856 1.00 98.25 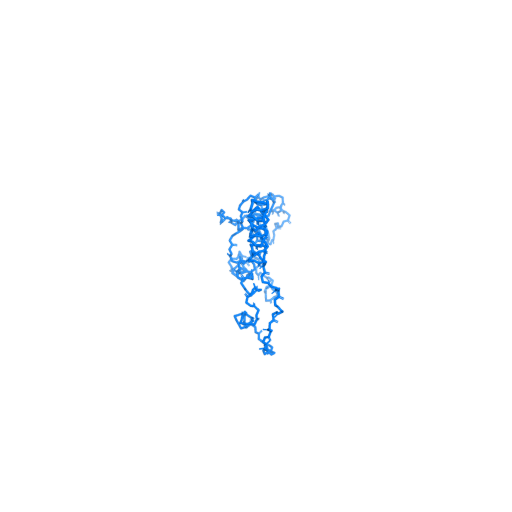105 GLU A CA 1
ATOM 835 C C . GLU A 1 105 ? 6.740 -3.393 -11.702 1.00 98.25 105 GLU A C 1
ATOM 837 O O . GLU A 1 105 ? 5.864 -4.266 -11.772 1.00 98.25 105 GLU A O 1
ATOM 842 N N . TYR A 1 106 ? 7.482 -3.222 -10.606 1.00 98.12 106 TYR A N 1
ATOM 843 C CA . TYR A 1 106 ? 7.291 -3.976 -9.374 1.00 98.12 106 TYR A CA 1
ATOM 844 C C . TYR A 1 106 ? 7.621 -3.113 -8.152 1.00 98.12 106 TYR A C 1
ATOM 846 O O . TYR A 1 106 ? 8.733 -3.119 -7.631 1.00 98.12 106 TYR A O 1
ATOM 854 N N . ASN A 1 107 ? 6.622 -2.379 -7.671 1.00 98.06 107 ASN A N 1
ATOM 855 C CA . ASN A 1 107 ? 6.788 -1.406 -6.592 1.00 98.06 107 ASN A CA 1
ATOM 856 C C . ASN A 1 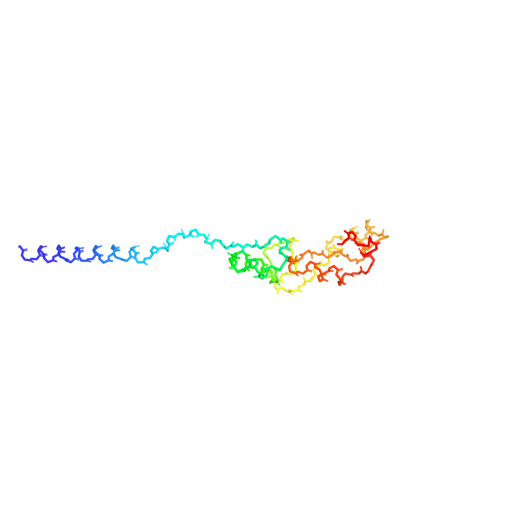107 ? 6.698 -2.039 -5.185 1.00 98.06 107 ASN A C 1
ATOM 858 O O . ASN A 1 107 ? 6.157 -3.133 -4.982 1.00 98.06 107 ASN A O 1
ATOM 862 N N . GLU A 1 108 ? 7.237 -1.352 -4.175 1.00 97.56 108 GLU A N 1
ATOM 863 C CA . GLU A 1 108 ? 6.947 -1.617 -2.763 1.00 97.56 108 GLU A CA 1
ATOM 864 C C . GLU A 1 108 ? 5.465 -1.370 -2.463 1.00 97.56 108 GLU A C 1
ATOM 866 O O . GLU A 1 108 ? 4.857 -0.421 -2.952 1.00 97.56 108 GLU A O 1
ATOM 871 N N . ALA A 1 109 ? 4.885 -2.242 -1.638 1.00 96.38 109 ALA A N 1
ATOM 872 C CA . ALA A 1 109 ? 3.462 -2.198 -1.336 1.00 96.38 109 ALA A CA 1
ATOM 873 C C . ALA A 1 109 ? 3.109 -1.006 -0.432 1.00 96.38 109 ALA A C 1
ATOM 875 O O . ALA A 1 109 ? 3.897 -0.605 0.435 1.00 96.38 109 ALA A O 1
ATOM 876 N N . ARG A 1 110 ? 1.879 -0.508 -0.581 1.00 96.19 110 ARG A N 1
ATOM 877 C CA . ARG A 1 110 ? 1.262 0.489 0.302 1.00 96.19 110 ARG A CA 1
ATOM 878 C C . ARG A 1 110 ? -0.049 -0.025 0.902 1.00 96.19 110 ARG A C 1
ATOM 880 O O . ARG A 1 110 ? -0.384 -1.198 0.758 1.00 96.19 110 ARG A O 1
ATOM 887 N N . GLY A 1 111 ? -0.724 0.814 1.687 1.00 96.56 111 GLY A N 1
ATOM 888 C CA . GLY A 1 111 ? -1.866 0.386 2.496 1.00 96.56 111 GLY A CA 1
ATOM 889 C C . GLY A 1 111 ? -3.081 -0.064 1.676 1.00 96.56 111 GLY A C 1
ATOM 890 O O . GLY A 1 111 ? -3.266 0.355 0.535 1.00 96.56 111 GLY A O 1
ATOM 891 N N . HIS A 1 112 ? -3.924 -0.908 2.285 1.00 97.81 112 HIS A N 1
ATOM 892 C CA . HIS A 1 112 ? -5.037 -1.592 1.613 1.00 97.81 112 HIS A CA 1
ATOM 893 C C . HIS A 1 112 ? -6.024 -0.667 0.890 1.00 97.81 112 HIS A C 1
ATOM 895 O O . HIS A 1 112 ? -6.613 -1.078 -0.105 1.00 97.81 112 HIS A O 1
ATOM 901 N N . HIS A 1 113 ? -6.176 0.581 1.341 1.00 97.56 113 HIS A N 1
ATOM 902 C CA . HIS A 1 113 ? -6.970 1.595 0.644 1.00 97.56 113 HIS A CA 1
ATOM 903 C C . HIS A 1 113 ? -6.631 1.712 -0.852 1.00 97.56 113 HIS A C 1
ATOM 905 O O . HIS A 1 113 ? -7.518 1.957 -1.665 1.00 97.56 113 HIS A O 1
ATOM 911 N N . TYR A 1 114 ? -5.365 1.507 -1.217 1.00 97.62 114 TYR A N 1
ATOM 912 C CA . TYR A 1 114 ? -4.880 1.692 -2.579 1.00 97.62 114 TYR A CA 1
ATOM 913 C C . TYR A 1 114 ? -4.886 0.426 -3.436 1.00 97.62 114 TYR A C 1
ATOM 915 O O . TYR A 1 114 ? -4.537 0.525 -4.601 1.00 97.62 114 TYR A O 1
ATOM 923 N N . MET A 1 115 ? -5.294 -0.741 -2.923 1.00 97.88 115 MET A N 1
ATOM 924 C CA . MET A 1 115 ? -5.160 -2.021 -3.646 1.00 97.88 115 MET A CA 1
ATOM 925 C C . MET A 1 115 ? -5.705 -1.977 -5.078 1.00 97.88 115 MET A C 1
ATOM 927 O O . MET A 1 115 ? -4.986 -2.303 -6.017 1.00 97.88 115 MET A O 1
ATOM 931 N N . VAL A 1 116 ? -6.958 -1.544 -5.243 1.00 97.62 116 VAL A N 1
ATOM 932 C CA . VAL A 1 116 ? -7.605 -1.466 -6.563 1.00 97.62 116 VAL A CA 1
ATOM 933 C C . VAL A 1 116 ? -7.010 -0.334 -7.401 1.00 97.62 116 VAL A C 1
ATOM 935 O O . VAL A 1 116 ? -6.848 -0.486 -8.602 1.00 97.62 116 VAL A O 1
ATOM 938 N N . ILE A 1 117 ? -6.647 0.786 -6.772 1.00 97.88 117 ILE A N 1
ATOM 939 C CA . ILE A 1 117 ? -6.050 1.941 -7.457 1.00 97.88 117 ILE A CA 1
ATOM 940 C C . ILE A 1 117 ? -4.705 1.538 -8.071 1.00 97.88 117 ILE A C 1
ATOM 942 O O . ILE A 1 117 ? -4.517 1.669 -9.273 1.00 97.88 117 ILE A O 1
ATOM 946 N N . ASP A 1 118 ? -3.817 0.955 -7.265 1.00 98.00 118 ASP A N 1
ATOM 947 C CA . ASP A 1 118 ? -2.491 0.502 -7.690 1.00 98.00 118 ASP A CA 1
ATOM 948 C C . ASP A 1 118 ? -2.576 -0.561 -8.778 1.00 98.00 118 ASP A C 1
ATOM 950 O O . ASP A 1 118 ? -1.774 -0.565 -9.703 1.00 98.00 118 ASP A O 1
ATOM 954 N N . GLN A 1 119 ? -3.552 -1.463 -8.687 1.00 97.94 119 GLN A N 1
ATOM 955 C CA . GLN A 1 119 ? -3.758 -2.484 -9.702 1.00 97.94 119 GLN A CA 1
ATOM 956 C C . GLN A 1 119 ? -4.253 -1.907 -11.032 1.00 97.94 119 GLN A C 1
ATOM 958 O O . GLN A 1 119 ? -3.909 -2.440 -12.080 1.00 97.94 119 GLN A O 1
ATOM 963 N N . LEU A 1 120 ? -5.052 -0.840 -11.009 1.00 97.25 120 LEU A N 1
ATOM 964 C CA . LEU A 1 120 ? -5.532 -0.179 -12.224 1.00 97.25 120 LEU A CA 1
ATOM 965 C C . LEU A 1 120 ? -4.484 0.759 -12.840 1.00 97.25 120 LEU A C 1
ATOM 967 O O . LEU A 1 120 ? -4.526 0.993 -14.045 1.00 97.25 120 LEU A O 1
ATOM 971 N N . GLU A 1 121 ? -3.572 1.297 -12.028 1.00 97.12 121 GLU A N 1
ATOM 972 C CA . GLU A 1 121 ? -2.537 2.252 -12.449 1.00 97.12 121 GLU A CA 1
ATOM 973 C C . GLU A 1 121 ? -1.202 1.595 -12.847 1.00 97.12 121 GLU A C 1
ATOM 975 O O . GLU A 1 121 ? -0.376 2.255 -13.475 1.00 97.12 121 GLU A O 1
ATOM 980 N N . ILE A 1 122 ? -0.987 0.319 -12.507 1.00 98.25 122 ILE A N 1
ATOM 981 C CA . ILE A 1 122 ? 0.227 -0.437 -12.856 1.00 98.25 122 ILE A CA 1
ATOM 982 C C . ILE A 1 122 ? 0.395 -0.584 -14.379 1.00 98.25 122 ILE A C 1
ATOM 984 O O . ILE A 1 122 ? -0.581 -0.605 -15.133 1.00 98.25 122 ILE A O 1
ATOM 988 N N . ASP A 1 123 ? 1.632 -0.790 -14.832 1.00 98.06 123 ASP A N 1
ATOM 989 C CA . ASP A 1 123 ? 1.944 -1.102 -16.221 1.00 98.06 123 ASP A CA 1
ATOM 990 C C . ASP A 1 123 ? 1.056 -2.252 -16.758 1.00 98.06 123 ASP A C 1
ATOM 992 O O . ASP A 1 123 ? 0.998 -3.332 -16.149 1.00 98.06 123 ASP A O 1
ATOM 996 N N . PRO A 1 124 ? 0.389 -2.080 -17.919 1.00 97.06 124 PRO A N 1
ATOM 997 C CA . PRO A 1 124 ? -0.558 -3.059 -18.457 1.00 97.06 124 PRO A CA 1
ATOM 998 C C . PRO A 1 124 ? 0.009 -4.468 -18.664 1.00 97.06 124 PRO A C 1
ATOM 1000 O O . PRO A 1 124 ? -0.744 -5.444 -18.650 1.00 97.06 124 PRO A O 1
ATOM 1003 N N . SER A 1 125 ? 1.328 -4.618 -18.820 1.00 97.25 125 SER A N 1
ATOM 1004 C CA . SER A 1 125 ? 1.978 -5.932 -18.912 1.00 97.25 125 SER A CA 1
ATOM 1005 C C . SER A 1 125 ? 1.819 -6.781 -17.641 1.00 97.25 125 SER A C 1
ATOM 1007 O O . SER A 1 125 ? 1.990 -8.002 -17.690 1.00 97.25 125 SER A O 1
ATOM 1009 N N . ARG A 1 126 ? 1.452 -6.172 -16.504 1.00 97.88 126 ARG A N 1
ATOM 1010 C CA . ARG A 1 126 ? 1.096 -6.858 -15.250 1.00 97.88 126 ARG A CA 1
ATOM 1011 C C . ARG A 1 126 ? -0.337 -7.393 -15.236 1.00 97.88 126 ARG A C 1
ATOM 1013 O O . ARG A 1 126 ? -0.632 -8.261 -14.419 1.00 97.88 126 ARG A O 1
ATOM 1020 N N . LEU A 1 127 ? -1.200 -6.922 -16.136 1.00 96.56 127 LEU A N 1
ATOM 1021 C CA . LEU A 1 127 ? -2.632 -7.251 -16.187 1.00 96.56 127 LEU A CA 1
ATOM 1022 C C . LEU A 1 127 ? -2.973 -8.337 -17.217 1.00 96.56 127 LEU A C 1
ATOM 1024 O O . LEU A 1 127 ? -4.132 -8.722 -17.360 1.00 96.56 127 LEU A O 1
ATOM 1028 N N . GLY A 1 128 ? -1.967 -8.884 -17.908 1.00 92.62 128 GLY A N 1
ATOM 1029 C CA . GLY A 1 128 ? -2.151 -9.918 -18.933 1.00 92.62 128 GLY A CA 1
ATOM 1030 C C . GLY A 1 128 ? -2.771 -11.230 -18.431 1.00 92.62 128 GLY A C 1
ATOM 1031 O O . GLY A 1 128 ? -3.247 -12.022 -19.238 1.00 92.62 128 GLY A O 1
ATOM 1032 N N . ALA A 1 129 ? -2.804 -11.459 -17.115 1.00 92.31 129 ALA A N 1
ATOM 1033 C CA . ALA A 1 129 ? -3.479 -12.606 -16.509 1.00 92.31 129 ALA A CA 1
ATOM 1034 C C . ALA A 1 129 ? -5.022 -12.488 -16.512 1.00 92.31 129 ALA A C 1
ATOM 1036 O O . ALA A 1 129 ? -5.708 -13.491 -16.320 1.00 92.31 129 ALA A O 1
ATOM 1037 N N . GLY A 1 130 ? -5.581 -11.303 -16.781 1.00 94.44 130 GLY A N 1
ATOM 1038 C CA . GLY A 1 130 ? -7.026 -11.086 -16.874 1.00 94.44 130 GLY A CA 1
ATOM 1039 C C . GLY A 1 130 ? -7.733 -11.101 -15.515 1.00 94.44 130 GLY A C 1
ATOM 1040 O O . GLY A 1 130 ? -7.132 -10.803 -14.489 1.00 94.44 130 GLY A O 1
ATOM 1041 N N . GLY A 1 131 ? -9.023 -11.454 -15.502 1.00 95.31 131 GLY A N 1
ATOM 1042 C CA . GLY A 1 131 ? -9.914 -11.287 -14.339 1.00 95.31 131 GLY A CA 1
ATOM 1043 C C . GLY A 1 131 ? -9.663 -12.198 -13.130 1.00 95.31 131 GLY A C 1
ATOM 1044 O O . GLY A 1 131 ? -10.502 -12.251 -12.237 1.00 95.31 131 GLY A O 1
ATOM 1045 N N . VAL A 1 132 ? -8.559 -12.950 -13.112 1.00 95.50 132 VAL A N 1
ATOM 1046 C CA . VAL A 1 132 ? -8.082 -13.653 -11.906 1.00 95.50 132 VAL A CA 1
ATOM 1047 C C . VAL A 1 132 ? -7.261 -12.740 -10.994 1.00 95.50 132 VAL A C 1
ATOM 1049 O O . VAL A 1 132 ? -7.055 -13.080 -9.829 1.00 95.50 132 VAL A O 1
ATOM 1052 N N . CYS A 1 133 ? -6.755 -11.631 -11.540 1.00 89.62 133 CYS A N 1
ATOM 1053 C CA . CYS A 1 133 ? -6.085 -10.571 -10.804 1.00 89.62 133 CYS A CA 1
ATOM 1054 C C . CYS A 1 133 ? -7.123 -9.574 -10.305 1.00 89.62 133 CYS A C 1
ATOM 1056 O O . CYS A 1 133 ? -6.991 -9.185 -9.126 1.00 89.62 133 CYS A O 1
#

Sequence (133 aa):
MRKETSILVWLTAVLAGMFMLTLACSPPKPEPVKTGTIKDGEMDPAKWGQVYPLEYDRWKMTKDPKPAGASRYKRGYDTDKVIYDKLSQTPYLALLYHGWGFGIEYNEARGHHYMVIDQLEIDPSRLGAGGVC

Mean predicted aligned error: 9.33 Å

Nearest PDB structures (foldseek):
  6v0a-assembly1_A  TM=9.837E-01  e=2.018E-09  Trichlorobacter lovleyi SZ
  6v0a-assembly3_F  TM=9.859E-01  e=2.648E-09  Trichlorobacter lovleyi SZ
  6v0a-assembly2_C  TM=9.827E-01  e=3.246E-09  Trichlorobacter lovleyi SZ
  6v0a-assembly1_B  TM=9.857E-01  e=4.259E-09  Trichlorobacter lovleyi SZ
  3ubr-assembly1_B  TM=8.730E-01  e=1.969E-02  Shewanella oneidensis

Radius of gyration: 28.6 Å; Cα contacts (8 Å, |Δi|>4): 101; chains: 1; bounding box: 46×35×94 Å

Solvent-accessible surface area (backbone atoms only — not comparable to full-atom values): 8124 Å² total; per-residue (Å²): 113,78,63,64,54,49,54,53,52,50,53,51,52,51,52,51,51,54,54,52,55,60,61,72,68,56,75,79,78,87,72,80,82,79,68,65,89,78,65,88,91,71,78,60,63,68,65,51,25,74,49,39,49,70,61,40,51,58,55,58,52,29,66,55,59,42,71,64,81,78,42,98,83,72,55,23,34,17,68,81,65,44,79,41,50,41,40,77,76,39,60,65,46,34,66,75,32,57,92,50,23,66,34,75,58,44,64,46,68,63,41,71,70,39,53,68,57,53,65,70,70,46,62,66,62,65,53,75,77,47,96,86,112